Protein AF-A0A0H3P079-F1 (afdb_monomer_lite)

Foldseek 3Di:
DDPLCLKDKDKDFDQEPVVLVVVLVVLVVLLVVLAPDDWDKDWDWDQDPRYIMIIIMTRGPDNVSSVSSVVVVD

pLDDT: mean 90.04, std 11.28, range [40.97, 97.12]

Secondary structure (DSSP, 8-state):
------EEEEEEEESSHHHHHHHHHHHHHHHHHH-SS--EEEEEEEEETTEEEEEEEEE-SSHHHHHHHHHTT-

Sequence (74 aa):
MDNTDCTASYSCVFDNRVEAEVMLKTLTEKARAVESEPCLIEHKLEETDGGVRLTVDFTFACQAETMIFQLGLR

Structure (mmCIF, N/CA/C/O backbone):
data_AF-A0A0H3P079-F1
#
_entry.id   AF-A0A0H3P079-F1
#
loop_
_atom_site.group_PDB
_atom_site.id
_atom_site.type_symbol
_atom_site.label_atom_id
_atom_site.label_alt_id
_atom_site.label_comp_id
_atom_site.label_asym_id
_atom_site.label_entity_id
_atom_site.label_seq_id
_atom_site.pdbx_PDB_ins_code
_atom_site.Cartn_x
_atom_site.Cartn_y
_atom_site.Cartn_z
_atom_site.occupancy
_atom_site.B_iso_or_equiv
_atom_site.auth_seq_id
_atom_site.auth_comp_id
_atom_site.auth_asym_id
_atom_site.auth_atom_id
_atom_site.pdbx_PDB_model_num
ATOM 1 N N . MET A 1 1 ? 2.743 -13.618 -23.137 1.00 45.62 1 MET A N 1
ATOM 2 C CA . MET A 1 1 ? 2.588 -13.798 -21.673 1.00 45.62 1 MET A CA 1
ATOM 3 C C . MET A 1 1 ? 2.674 -12.396 -21.115 1.00 45.62 1 MET A C 1
ATOM 5 O O . MET A 1 1 ? 3.724 -11.962 -20.671 1.00 45.62 1 MET A O 1
ATOM 9 N N . ASP A 1 2 ? 1.582 -11.666 -21.294 1.00 40.97 2 ASP A N 1
ATOM 10 C CA . ASP A 1 2 ? 1.507 -10.218 -21.168 1.00 40.97 2 ASP A CA 1
ATOM 11 C C . ASP A 1 2 ? 0.610 -9.967 -19.968 1.00 40.97 2 ASP A C 1
ATOM 13 O O . ASP A 1 2 ? -0.610 -9.896 -20.078 1.00 40.97 2 ASP A O 1
ATOM 17 N N . ASN A 1 3 ? 1.192 -10.000 -18.781 1.00 46.25 3 ASN A N 1
ATOM 18 C CA . ASN A 1 3 ? 0.572 -9.384 -17.621 1.00 46.25 3 ASN A CA 1
ATOM 19 C C . ASN A 1 3 ? 1.588 -8.354 -17.159 1.00 46.25 3 ASN A C 1
ATOM 21 O O . ASN A 1 3 ? 2.462 -8.631 -16.340 1.00 46.25 3 ASN A O 1
ATOM 25 N N . THR A 1 4 ? 1.507 -7.184 -17.787 1.00 57.16 4 THR A N 1
ATOM 26 C CA . THR A 1 4 ? 2.188 -5.935 -17.422 1.00 57.16 4 THR A CA 1
ATOM 27 C C . THR A 1 4 ? 1.632 -5.400 -16.095 1.00 57.16 4 THR A C 1
ATOM 29 O O . THR A 1 4 ? 1.412 -4.207 -15.934 1.00 57.16 4 THR A O 1
ATOM 32 N N . ASP A 1 5 ? 1.355 -6.284 -15.140 1.00 71.44 5 ASP A N 1
ATOM 33 C CA . ASP A 1 5 ? 0.953 -5.904 -13.799 1.00 71.44 5 ASP A CA 1
ATOM 34 C C . ASP A 1 5 ? 2.235 -5.602 -13.028 1.00 71.44 5 ASP A C 1
ATOM 36 O O . ASP A 1 5 ? 2.797 -6.435 -12.318 1.00 71.44 5 ASP A O 1
ATOM 40 N N . CYS A 1 6 ? 2.724 -4.372 -13.200 1.00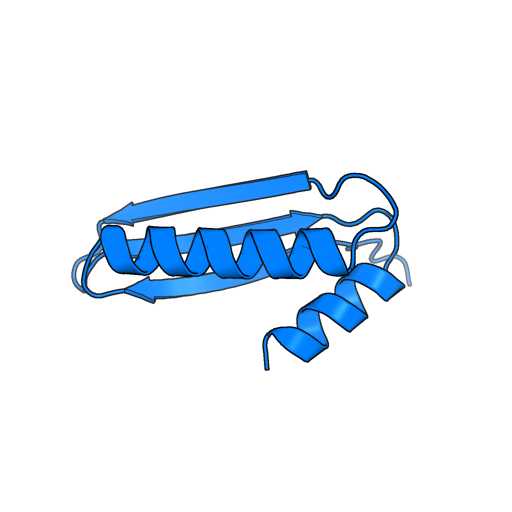 86.75 6 CYS A N 1
ATOM 41 C CA . CYS A 1 6 ? 3.697 -3.762 -12.295 1.00 86.75 6 CYS A CA 1
ATOM 42 C C . CYS A 1 6 ? 3.028 -3.331 -10.972 1.00 86.75 6 CYS A C 1
ATOM 44 O O . CYS A 1 6 ? 3.571 -2.502 -10.239 1.00 86.75 6 CYS A O 1
ATOM 46 N N . THR A 1 7 ? 1.854 -3.886 -10.661 1.00 91.00 7 THR A N 1
ATOM 47 C CA . THR A 1 7 ? 1.021 -3.524 -9.521 1.00 91.00 7 THR A CA 1
ATOM 48 C C . THR A 1 7 ? 1.131 -4.570 -8.415 1.00 91.00 7 THR A C 1
ATOM 50 O O . THR A 1 7 ? 0.942 -5.766 -8.633 1.00 91.00 7 THR A O 1
ATOM 53 N N . ALA A 1 8 ? 1.447 -4.121 -7.202 1.00 91.94 8 ALA A N 1
ATOM 54 C CA . ALA A 1 8 ? 1.404 -4.925 -5.990 1.00 91.94 8 ALA A CA 1
ATOM 55 C C . ALA A 1 8 ? 0.245 -4.463 -5.104 1.00 91.94 8 ALA A C 1
ATOM 57 O O . ALA A 1 8 ? 0.234 -3.325 -4.642 1.00 91.94 8 ALA A O 1
ATOM 58 N N . SER A 1 9 ? -0.692 -5.367 -4.825 1.00 92.56 9 SER A N 1
ATOM 59 C CA . SER A 1 9 ? -1.833 -5.103 -3.947 1.00 92.56 9 SER A CA 1
ATOM 60 C C . SER A 1 9 ? -1.574 -5.623 -2.532 1.00 92.56 9 SER A C 1
ATOM 62 O O . SER A 1 9 ? -1.130 -6.758 -2.342 1.00 92.56 9 SER A O 1
ATOM 64 N N . TYR A 1 10 ? -1.901 -4.817 -1.526 1.00 93.56 10 TYR A N 1
ATOM 65 C CA . TYR A 1 10 ? -1.908 -5.194 -0.115 1.00 93.56 10 TYR A CA 1
ATOM 66 C C . TYR A 1 10 ? -3.294 -4.946 0.476 1.00 93.56 10 TYR A C 1
ATOM 68 O O . TYR A 1 10 ? -3.950 -3.944 0.190 1.00 93.56 10 TYR A O 1
ATOM 76 N N . SER A 1 11 ? -3.772 -5.874 1.302 1.00 94.12 11 SER A N 1
ATOM 77 C CA . SER A 1 11 ? -5.051 -5.735 1.997 1.00 94.12 11 SER A CA 1
ATOM 78 C C . SER A 1 11 ? -4.982 -6.355 3.382 1.00 94.12 11 SER A C 1
ATOM 80 O O . SER A 1 11 ? -4.645 -7.530 3.515 1.00 94.12 11 SER A O 1
ATOM 82 N N . CYS A 1 12 ? -5.328 -5.578 4.407 1.00 94.81 12 CYS A N 1
ATOM 83 C CA . CYS A 1 12 ? -5.340 -6.032 5.795 1.00 94.81 12 CYS A CA 1
ATOM 84 C C . CYS A 1 12 ? -6.443 -5.321 6.590 1.00 94.81 12 CYS A C 1
ATOM 86 O O . CYS A 1 12 ? -6.821 -4.194 6.266 1.00 94.81 12 CYS A O 1
ATOM 88 N N . VAL A 1 13 ? -6.976 -5.993 7.609 1.00 95.44 13 VAL A N 1
ATOM 89 C CA . VAL A 1 13 ? -7.959 -5.425 8.541 1.00 95.44 13 VAL A CA 1
ATOM 90 C C . VAL A 1 13 ? -7.241 -5.098 9.845 1.00 95.44 13 VAL A C 1
ATOM 92 O O . VAL A 1 13 ? -6.508 -5.933 10.366 1.00 95.44 13 VAL A O 1
ATOM 95 N N . PHE A 1 14 ? -7.451 -3.886 10.339 1.00 95.31 14 PHE A N 1
ATOM 96 C CA . PHE A 1 14 ? -6.872 -3.344 11.563 1.00 95.31 14 PHE A CA 1
ATOM 97 C C . PHE A 1 14 ? -7.976 -3.028 12.569 1.00 95.31 14 PHE A C 1
ATOM 99 O O . PHE A 1 14 ? -9.086 -2.688 12.164 1.00 95.31 14 PHE A O 1
ATOM 106 N N . ASP A 1 15 ? -7.676 -3.052 13.867 1.00 93.88 15 ASP A N 1
ATOM 107 C CA . ASP A 1 15 ? -8.649 -2.708 14.912 1.00 93.88 15 ASP A CA 1
ATOM 108 C C . ASP A 1 15 ? -9.141 -1.256 14.808 1.00 93.88 15 ASP A C 1
ATOM 110 O O . ASP A 1 15 ? -10.295 -0.948 15.106 1.00 93.88 15 ASP A O 1
ATOM 114 N N . ASN A 1 16 ? -8.275 -0.342 14.367 1.00 93.19 16 ASN A N 1
ATOM 115 C CA . ASN A 1 16 ? -8.600 1.072 14.235 1.00 93.19 16 ASN A CA 1
ATOM 116 C C . ASN A 1 16 ? -7.913 1.721 13.027 1.00 93.19 16 ASN A C 1
ATOM 118 O O . ASN 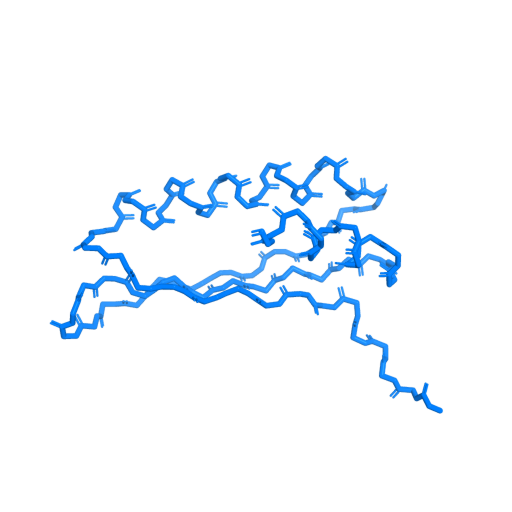A 1 16 ? -6.937 1.221 12.465 1.00 93.19 16 ASN A O 1
ATOM 122 N N . ARG A 1 17 ? -8.424 2.897 12.652 1.00 93.31 17 ARG A N 1
ATOM 123 C CA . ARG A 1 17 ? -7.900 3.680 11.529 1.00 93.31 17 ARG A CA 1
ATOM 124 C C . ARG A 1 17 ? -6.446 4.114 11.727 1.00 93.31 17 ARG A C 1
ATOM 126 O O . ARG A 1 17 ? -5.717 4.191 10.746 1.00 93.31 17 ARG A O 1
ATOM 133 N N . VAL A 1 18 ? -6.021 4.380 12.963 1.00 94.75 18 VAL A N 1
ATOM 134 C CA . VAL A 1 18 ? -4.659 4.860 13.243 1.00 94.75 18 VAL A CA 1
ATOM 135 C C . VAL A 1 18 ? -3.636 3.792 12.868 1.00 94.75 18 VAL A C 1
ATOM 137 O O . VAL A 1 18 ? -2.661 4.099 12.189 1.00 94.75 18 VAL A O 1
ATOM 140 N N . GLU A 1 19 ? -3.875 2.533 13.233 1.00 95.31 19 GLU A N 1
ATOM 141 C C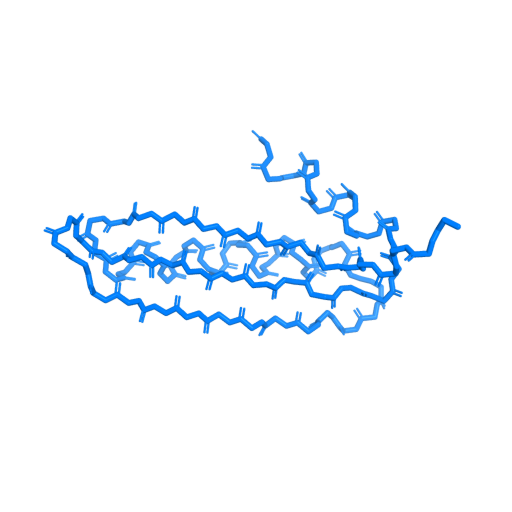A . GLU A 1 19 ? -3.002 1.417 12.849 1.00 95.31 19 GLU A CA 1
ATOM 142 C C . GLU A 1 19 ? -2.961 1.208 11.334 1.00 95.31 19 GLU A C 1
ATOM 144 O O . GLU A 1 19 ? -1.883 1.022 10.764 1.00 95.31 19 GLU A O 1
ATOM 149 N N . ALA A 1 20 ? -4.111 1.330 10.669 1.00 95.81 20 ALA A N 1
ATOM 150 C CA . ALA A 1 20 ? -4.188 1.270 9.215 1.00 95.81 20 ALA A CA 1
ATOM 151 C C . ALA A 1 20 ? -3.380 2.401 8.546 1.00 95.81 20 ALA A C 1
ATOM 153 O O . ALA A 1 20 ? -2.644 2.157 7.591 1.00 95.81 20 ALA A O 1
ATOM 154 N N . GLU A 1 21 ? -3.453 3.631 9.061 1.00 95.56 21 GLU A N 1
ATOM 155 C CA . GLU A 1 21 ? -2.689 4.778 8.549 1.00 95.56 21 GLU A CA 1
ATOM 156 C C . GLU A 1 21 ? -1.180 4.643 8.814 1.00 95.56 21 GLU A C 1
ATOM 158 O O . GLU A 1 21 ? -0.369 4.971 7.943 1.00 95.56 21 GLU A O 1
ATOM 163 N N . VAL A 1 22 ? -0.786 4.104 9.974 1.00 96.50 22 VAL A N 1
ATOM 164 C CA . VAL A 1 22 ? 0.620 3.787 10.277 1.00 96.50 22 VAL A CA 1
ATOM 165 C C . VAL A 1 22 ? 1.154 2.750 9.291 1.00 96.50 22 VAL A C 1
ATOM 167 O O . VAL A 1 22 ? 2.216 2.964 8.703 1.00 96.50 22 VAL A O 1
ATOM 170 N N . MET A 1 23 ? 0.404 1.673 9.044 1.00 95.44 23 MET A N 1
ATOM 171 C CA . MET A 1 23 ? 0.805 0.656 8.074 1.00 95.44 23 MET A CA 1
ATOM 172 C C . MET A 1 23 ? 0.864 1.200 6.652 1.00 95.44 23 MET A C 1
ATOM 174 O O . MET A 1 23 ? 1.849 0.955 5.957 1.00 95.44 23 MET A O 1
ATOM 178 N N . LEU A 1 24 ? -0.120 1.994 6.226 1.00 96.19 24 LEU A N 1
ATOM 179 C CA . LEU A 1 24 ? -0.085 2.674 4.931 1.00 96.19 24 LEU A CA 1
ATOM 180 C C . LEU A 1 24 ? 1.185 3.521 4.778 1.00 96.19 24 LEU A C 1
ATOM 182 O O . LEU A 1 24 ? 1.836 3.469 3.732 1.00 96.19 24 LEU A O 1
ATOM 186 N N . LYS A 1 25 ? 1.572 4.267 5.819 1.00 96.31 25 LYS A N 1
ATOM 187 C CA . LYS A 1 25 ? 2.803 5.063 5.808 1.00 96.31 25 LYS A CA 1
ATOM 188 C C . LYS A 1 25 ? 4.041 4.178 5.675 1.00 96.31 25 LYS A C 1
ATOM 190 O O . LYS A 1 25 ? 4.866 4.440 4.807 1.00 96.31 25 LYS A O 1
ATOM 195 N N . THR A 1 26 ? 4.143 3.102 6.456 1.00 95.50 26 THR A N 1
ATOM 196 C CA . THR A 1 26 ? 5.265 2.152 6.366 1.00 95.50 26 THR A CA 1
ATOM 197 C C . THR A 1 26 ? 5.369 1.509 4.981 1.00 95.50 26 THR A C 1
ATOM 199 O O . THR A 1 26 ? 6.466 1.396 4.435 1.00 95.50 26 THR A O 1
ATOM 202 N N . LEU A 1 27 ? 4.243 1.105 4.389 1.00 95.19 27 LEU A N 1
ATOM 203 C CA . LEU A 1 27 ? 4.204 0.544 3.036 1.00 95.19 27 LEU A CA 1
ATOM 204 C C . LEU A 1 27 ? 4.603 1.588 1.987 1.00 95.19 27 LEU A C 1
ATOM 206 O O . LEU A 1 27 ? 5.377 1.284 1.085 1.00 95.19 27 LEU A O 1
ATOM 210 N N . THR A 1 28 ? 4.146 2.831 2.147 1.00 95.19 28 THR A N 1
ATOM 211 C CA . THR A 1 28 ? 4.542 3.953 1.288 1.00 95.19 28 THR A CA 1
ATOM 212 C C . THR A 1 28 ? 6.047 4.195 1.364 1.00 95.19 28 THR A C 1
ATOM 214 O O . THR A 1 28 ? 6.694 4.286 0.330 1.00 95.19 28 THR A O 1
ATOM 217 N N . GLU A 1 29 ? 6.635 4.240 2.560 1.00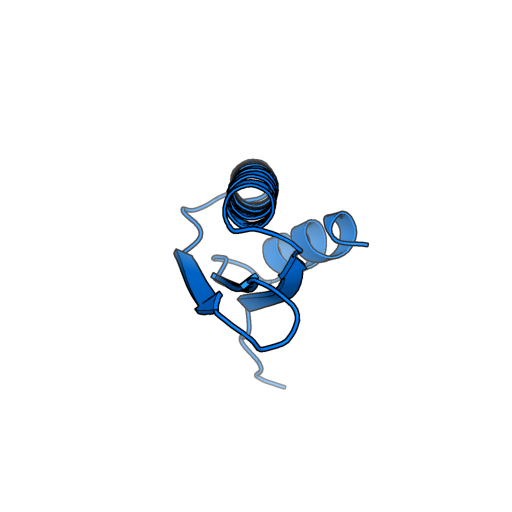 95.50 29 GLU A N 1
ATOM 218 C CA . GLU A 1 29 ? 8.084 4.421 2.733 1.00 95.50 29 GLU A CA 1
ATOM 219 C C . GLU A 1 29 ? 8.887 3.271 2.110 1.00 95.50 29 GLU A C 1
ATOM 221 O O . GLU A 1 29 ? 9.892 3.513 1.443 1.00 95.50 29 GLU A O 1
ATOM 226 N N . LYS A 1 30 ? 8.416 2.026 2.252 1.00 94.38 30 LYS A N 1
ATOM 227 C CA . LYS A 1 30 ? 9.008 0.862 1.575 1.00 94.38 30 LYS A CA 1
ATOM 228 C C . LYS A 1 30 ? 8.935 0.990 0.053 1.00 94.38 30 LYS A C 1
ATOM 230 O O . LYS A 1 30 ? 9.926 0.711 -0.609 1.00 94.38 30 LYS A O 1
ATOM 235 N N . ALA A 1 31 ? 7.801 1.426 -0.497 1.00 94.50 31 ALA A N 1
ATOM 236 C CA . ALA A 1 31 ? 7.649 1.622 -1.937 1.00 94.50 31 ALA A CA 1
ATOM 237 C C . ALA A 1 31 ? 8.606 2.711 -2.436 1.00 94.50 31 ALA A C 1
ATOM 239 O O . ALA A 1 31 ? 9.357 2.470 -3.374 1.00 94.50 31 ALA A O 1
ATOM 240 N N . ARG A 1 32 ? 8.682 3.848 -1.732 1.00 94.25 32 ARG A N 1
ATOM 241 C CA . ARG A 1 32 ? 9.618 4.949 -2.026 1.00 94.25 32 ARG A CA 1
ATOM 242 C C . ARG A 1 32 ? 11.093 4.541 -1.958 1.00 94.25 32 ARG A C 1
ATOM 244 O O . ARG A 1 32 ? 11.916 5.138 -2.636 1.00 94.25 32 ARG A O 1
ATOM 251 N N . ALA A 1 33 ? 11.445 3.553 -1.136 1.00 93.94 33 ALA A N 1
ATOM 252 C CA . ALA A 1 33 ? 12.815 3.044 -1.058 1.00 93.94 33 ALA A CA 1
ATOM 25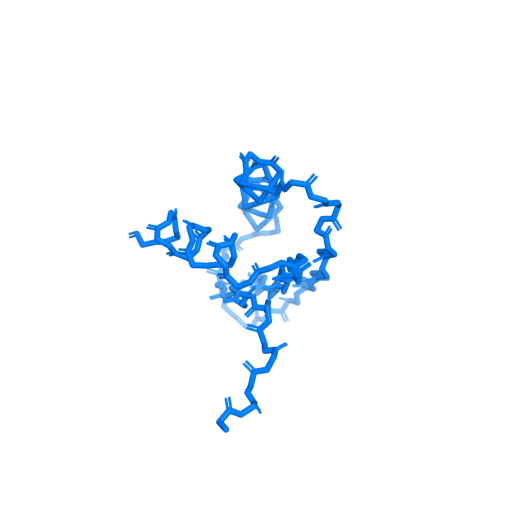3 C C . ALA A 1 33 ? 13.190 2.124 -2.233 1.00 93.94 33 ALA A C 1
ATOM 255 O O . ALA A 1 33 ? 14.375 1.927 -2.497 1.00 93.94 33 ALA A O 1
ATOM 256 N N . VAL A 1 34 ? 12.195 1.530 -2.895 1.00 92.81 34 VAL A N 1
ATOM 257 C CA . VAL A 1 34 ? 12.377 0.600 -4.019 1.00 92.81 34 VAL A CA 1
ATOM 258 C C . VAL A 1 34 ? 12.200 1.305 -5.363 1.00 92.81 34 VAL A C 1
ATOM 260 O O . VAL A 1 34 ? 12.849 0.925 -6.336 1.00 92.81 34 VAL A O 1
ATOM 263 N N . GLU A 1 35 ? 11.328 2.310 -5.414 1.00 92.75 35 GLU A N 1
ATOM 264 C CA . GLU A 1 35 ? 10.978 3.014 -6.640 1.00 92.75 35 GLU A CA 1
ATOM 265 C C . GLU A 1 35 ? 12.196 3.739 -7.245 1.00 92.75 35 GLU A C 1
ATOM 267 O O . GLU A 1 35 ? 12.951 4.436 -6.566 1.00 92.75 35 GLU A O 1
ATOM 272 N N . SER A 1 36 ? 12.383 3.572 -8.548 1.00 91.19 36 SER A N 1
ATOM 273 C CA . SER A 1 36 ? 13.310 4.351 -9.372 1.00 91.19 36 SER A CA 1
ATOM 274 C C . SER A 1 36 ? 12.591 5.519 -10.051 1.00 91.19 36 SER A C 1
ATOM 276 O O . SER A 1 36 ? 13.172 6.585 -10.247 1.00 91.19 36 SER A O 1
ATOM 278 N N . GLU A 1 37 ? 11.312 5.328 -10.372 1.00 91.06 37 GLU A N 1
ATOM 279 C CA . GLU A 1 37 ? 10.375 6.342 -10.859 1.00 91.06 37 GLU A CA 1
ATOM 280 C C . GLU A 1 37 ? 9.198 6.457 -9.884 1.00 91.06 37 GLU A C 1
ATOM 282 O O . GLU A 1 37 ? 8.930 5.504 -9.158 1.00 91.06 37 GLU A O 1
ATOM 287 N N . PRO A 1 38 ? 8.476 7.593 -9.834 1.00 91.44 38 PRO A N 1
ATOM 288 C CA . PRO A 1 38 ? 7.385 7.766 -8.880 1.00 91.44 38 PRO A CA 1
ATOM 289 C C . PRO A 1 38 ? 6.321 6.667 -9.027 1.00 91.44 38 PRO A C 1
ATOM 291 O O . PRO A 1 38 ? 5.572 6.640 -10.004 1.00 91.44 38 PRO A O 1
ATOM 294 N N . CYS A 1 39 ? 6.222 5.801 -8.017 1.00 93.12 39 CYS A N 1
ATOM 295 C CA . CYS A 1 39 ? 5.196 4.776 -7.900 1.00 93.12 39 CYS A CA 1
ATOM 296 C C . CYS A 1 39 ? 3.833 5.441 -7.699 1.00 93.12 39 CYS A C 1
ATOM 298 O O . CYS A 1 39 ? 3.671 6.338 -6.857 1.00 93.12 39 CYS A O 1
ATOM 300 N N . LEU A 1 40 ? 2.832 4.972 -8.442 1.00 93.75 40 LEU A N 1
ATOM 301 C CA . LEU A 1 40 ? 1.442 5.332 -8.198 1.00 93.75 40 LEU A CA 1
ATOM 302 C C . LEU A 1 40 ? 0.936 4.506 -7.013 1.00 93.75 40 LEU A C 1
ATOM 304 O O . LEU A 1 40 ? 1.057 3.283 -7.013 1.00 93.75 40 LEU A O 1
ATOM 308 N N . ILE A 1 41 ? 0.412 5.185 -5.995 1.00 94.94 41 ILE A N 1
ATOM 309 C CA . ILE A 1 41 ? -0.058 4.561 -4.757 1.00 94.94 41 ILE A CA 1
ATOM 310 C C . ILE A 1 41 ? -1.517 4.950 -4.564 1.00 94.94 41 ILE A C 1
ATOM 312 O O . ILE A 1 41 ? -1.822 6.108 -4.268 1.00 94.94 41 ILE A O 1
ATOM 316 N N . GLU A 1 42 ? -2.409 3.982 -4.709 1.00 95.62 42 GLU A N 1
ATOM 317 C CA . GLU A 1 42 ? -3.847 4.160 -4.527 1.00 95.62 42 GLU A CA 1
ATOM 318 C C . GLU A 1 42 ? -4.275 3.370 -3.300 1.00 95.62 42 GLU A C 1
ATOM 320 O O . GLU A 1 42 ? -4.037 2.173 -3.224 1.00 95.62 42 GLU A O 1
ATOM 325 N N . HIS A 1 43 ? -4.875 4.028 -2.308 1.00 96.06 43 HIS A N 1
ATOM 326 C CA . HIS A 1 43 ? -5.313 3.359 -1.088 1.00 96.06 43 HIS A CA 1
ATOM 327 C C . HIS A 1 43 ? -6.763 3.686 -0.759 1.00 96.06 43 HIS A C 1
ATOM 329 O O . HIS A 1 43 ? -7.286 4.749 -1.094 1.00 96.06 43 HIS A O 1
ATOM 335 N N . LYS A 1 44 ? -7.392 2.767 -0.036 1.00 95.81 44 LYS A N 1
ATOM 336 C CA . LYS A 1 44 ? -8.759 2.861 0.441 1.00 95.81 44 LYS A CA 1
ATOM 337 C C . LYS A 1 44 ? -8.831 2.336 1.868 1.00 95.81 44 LYS A C 1
ATOM 339 O O . LYS A 1 44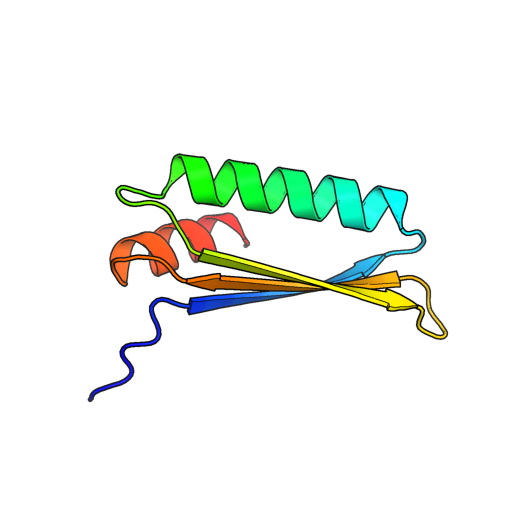 ? -8.325 1.258 2.171 1.00 95.81 44 LYS A O 1
ATOM 344 N N . LEU A 1 45 ? -9.455 3.123 2.736 1.00 94.88 45 LEU A N 1
ATOM 345 C CA . LEU A 1 45 ? -9.773 2.752 4.110 1.00 94.88 45 LEU A CA 1
ATOM 346 C C . LEU A 1 45 ? -11.286 2.586 4.208 1.00 94.88 45 LEU A C 1
ATOM 348 O O . LEU A 1 45 ? -12.027 3.522 3.909 1.00 94.88 45 LEU A O 1
ATOM 352 N N . GLU A 1 46 ? -11.740 1.405 4.607 1.00 95.19 46 GLU A N 1
ATOM 353 C CA . GLU A 1 46 ? -13.160 1.077 4.736 1.00 95.19 46 GLU A CA 1
ATOM 354 C C . GLU A 1 46 ? -13.453 0.571 6.143 1.00 95.19 46 GLU A C 1
ATOM 356 O O . GLU A 1 46 ? -12.762 -0.311 6.649 1.00 95.19 46 GLU A O 1
ATOM 361 N N . GLU A 1 47 ? -14.487 1.113 6.778 1.00 93.19 47 GLU A N 1
ATOM 362 C CA . GLU A 1 47 ? -14.989 0.586 8.045 1.00 93.19 47 GLU A CA 1
ATOM 363 C C . GLU A 1 47 ? -15.724 -0.735 7.780 1.00 93.19 47 GLU A C 1
ATOM 365 O O . GLU A 1 47 ? -16.583 -0.835 6.904 1.00 93.19 47 GLU A O 1
ATOM 370 N N . THR A 1 48 ? -15.357 -1.773 8.521 1.00 91.38 48 THR A N 1
ATOM 371 C CA . THR A 1 48 ? -15.907 -3.126 8.433 1.00 91.38 48 THR A CA 1
ATOM 372 C C . THR A 1 48 ? -16.367 -3.578 9.815 1.00 91.38 48 THR A C 1
ATOM 374 O O . THR A 1 48 ? -15.957 -3.018 10.828 1.00 91.38 48 THR A O 1
ATOM 377 N N . ASP A 1 49 ? -17.174 -4.635 9.870 1.00 84.81 49 ASP A N 1
ATOM 378 C CA . ASP A 1 49 ? -17.680 -5.201 11.131 1.00 84.81 49 ASP A CA 1
ATOM 379 C C . ASP A 1 49 ? -16.556 -5.588 12.124 1.00 84.81 49 ASP A C 1
ATOM 381 O O . ASP A 1 49 ? -16.753 -5.564 13.333 1.00 84.81 49 ASP A O 1
ATOM 385 N N . GLY A 1 50 ? -15.350 -5.879 11.615 1.00 83.62 50 GLY A N 1
ATOM 386 C CA . GLY A 1 50 ? -14.170 -6.261 12.398 1.00 83.62 50 GLY A CA 1
ATOM 387 C C . GLY A 1 50 ? -13.092 -5.181 12.539 1.00 83.62 50 GLY A C 1
ATOM 388 O O . GLY A 1 50 ? -11.950 -5.535 12.814 1.00 83.62 50 GLY A O 1
ATOM 389 N N . GLY A 1 51 ? -13.408 -3.904 12.296 1.00 93.00 51 GLY A N 1
ATOM 390 C CA . GLY A 1 51 ? -12.444 -2.795 12.347 1.00 93.00 51 GLY A CA 1
ATOM 391 C C . GLY A 1 51 ? -12.286 -2.096 10.995 1.00 93.00 51 GLY A C 1
ATOM 392 O O . GLY A 1 51 ? -13.225 -2.038 10.208 1.00 93.00 51 GLY A O 1
ATOM 393 N N . VAL A 1 52 ? -11.106 -1.566 10.683 1.00 96.12 52 VAL A N 1
ATOM 394 C CA . VAL A 1 52 ? -10.835 -0.810 9.449 1.00 96.12 52 VAL A CA 1
ATOM 395 C C . VAL A 1 52 ? -10.023 -1.650 8.470 1.00 96.12 52 VAL A C 1
ATOM 397 O O . VAL A 1 52 ? -8.899 -2.057 8.756 1.00 96.12 52 VAL A O 1
ATOM 400 N N . ARG A 1 53 ? -10.563 -1.881 7.274 1.00 96.06 53 ARG A N 1
ATOM 401 C CA . ARG A 1 53 ? -9.844 -2.505 6.162 1.00 96.06 53 ARG A CA 1
ATOM 402 C C . ARG A 1 53 ? -9.044 -1.453 5.409 1.00 96.06 53 ARG A C 1
ATOM 404 O O . ARG A 1 53 ? -9.619 -0.521 4.855 1.00 96.06 53 ARG A O 1
ATOM 411 N N . LEU A 1 54 ? -7.733 -1.648 5.340 1.00 97.12 54 LEU A N 1
ATOM 412 C CA . LEU A 1 54 ? -6.862 -0.966 4.392 1.00 97.12 54 LEU A CA 1
ATOM 413 C C . LEU A 1 54 ? -6.701 -1.847 3.160 1.00 97.12 54 LEU A C 1
ATOM 415 O O . LEU A 1 54 ? -6.251 -2.987 3.271 1.00 97.12 54 LEU A O 1
ATOM 419 N N . THR A 1 55 ? -6.997 -1.286 1.999 1.00 96.38 55 THR A N 1
ATOM 420 C CA . THR A 1 55 ? -6.609 -1.823 0.696 1.00 96.38 55 THR A CA 1
ATOM 421 C C . THR A 1 55 ? -5.710 -0.798 0.024 1.00 96.38 55 THR A C 1
ATOM 423 O O . THR A 1 55 ? -6.013 0.390 0.057 1.00 96.38 55 THR A O 1
ATOM 426 N N . VAL A 1 56 ? -4.584 -1.228 -0.531 1.00 95.88 56 VAL A N 1
ATOM 427 C CA . VAL A 1 56 ? -3.653 -0.341 -1.229 1.00 95.88 56 VAL A CA 1
ATOM 428 C C . VAL A 1 56 ? -2.997 -1.058 -2.399 1.00 95.88 56 VAL A C 1
ATOM 430 O O . VAL A 1 56 ? -2.580 -2.208 -2.271 1.00 95.88 56 VAL A O 1
ATOM 433 N N . ASP A 1 57 ? -2.887 -0.351 -3.513 1.00 95.31 57 ASP A N 1
ATOM 434 C CA . ASP A 1 57 ? -2.283 -0.793 -4.758 1.00 95.31 57 ASP A CA 1
ATOM 435 C C . ASP A 1 57 ? -1.070 0.089 -5.076 1.00 95.31 57 ASP A C 1
ATOM 437 O O . ASP A 1 57 ? -1.151 1.320 -5.083 1.00 95.31 57 ASP A O 1
ATOM 441 N N . PHE A 1 58 ? 0.070 -0.557 -5.318 1.00 94.81 58 PHE A N 1
ATOM 442 C CA . PHE A 1 58 ? 1.341 0.076 -5.662 1.00 94.81 58 PHE A CA 1
ATOM 443 C C . PHE A 1 58 ? 1.700 -0.265 -7.101 1.00 94.81 58 PHE A C 1
ATOM 445 O O . PHE A 1 58 ? 2.121 -1.389 -7.367 1.00 94.81 58 PHE A O 1
ATOM 452 N N . THR A 1 59 ? 1.550 0.684 -8.020 1.00 93.94 59 THR A N 1
ATOM 453 C CA . THR A 1 59 ? 1.912 0.507 -9.432 1.00 93.94 59 THR A CA 1
ATOM 454 C C . THR A 1 59 ? 3.273 1.139 -9.702 1.00 93.94 59 THR A C 1
ATOM 456 O O . THR A 1 59 ? 3.411 2.364 -9.732 1.00 93.94 59 THR A O 1
ATOM 459 N N . PHE A 1 60 ? 4.274 0.282 -9.888 1.00 93.12 60 PHE A N 1
ATOM 460 C CA . PHE A 1 60 ? 5.655 0.658 -10.186 1.00 93.12 60 PHE A CA 1
ATOM 461 C C . PHE A 1 60 ? 5.885 0.809 -11.694 1.00 93.12 60 PHE A C 1
ATOM 463 O O . PHE A 1 60 ? 5.085 0.346 -12.510 1.00 93.12 60 PHE A O 1
ATOM 470 N N . ALA A 1 61 ? 7.000 1.432 -12.076 1.00 90.75 61 ALA A N 1
ATOM 471 C CA . ALA A 1 61 ? 7.366 1.596 -13.481 1.00 90.75 61 ALA A CA 1
ATOM 472 C C . ALA A 1 61 ? 7.871 0.287 -14.112 1.00 90.75 61 ALA A C 1
ATOM 474 O O . ALA A 1 61 ? 7.659 0.042 -15.300 1.00 90.75 61 ALA A O 1
ATOM 475 N N . CYS A 1 62 ? 8.499 -0.585 -13.320 1.00 89.62 62 CYS A N 1
ATOM 476 C CA . CYS A 1 62 ? 9.030 -1.868 -13.757 1.00 89.62 62 CYS A CA 1
ATOM 477 C C . CYS A 1 62 ? 8.663 -3.019 -12.815 1.00 89.62 62 CYS A C 1
ATOM 479 O O . CYS A 1 62 ? 8.618 -2.897 -11.593 1.00 89.62 62 CYS A O 1
ATOM 481 N N . GLN A 1 63 ? 8.533 -4.209 -13.404 1.00 88.12 63 GLN A N 1
ATOM 482 C CA . GLN A 1 63 ? 8.219 -5.443 -12.683 1.00 88.12 63 GLN A CA 1
ATOM 483 C C . GLN A 1 63 ? 9.265 -5.803 -11.610 1.00 88.12 63 GLN A C 1
ATOM 485 O O . GLN A 1 63 ? 8.922 -6.387 -10.584 1.00 88.12 63 GLN A O 1
ATOM 490 N N . ALA A 1 64 ? 10.539 -5.457 -11.823 1.00 91.19 64 ALA A N 1
ATOM 491 C CA . ALA A 1 64 ? 11.597 -5.711 -10.846 1.00 91.19 64 ALA A CA 1
ATOM 492 C C . ALA A 1 64 ? 11.341 -4.979 -9.519 1.00 91.19 64 ALA A C 1
ATOM 494 O O . ALA A 1 64 ? 11.519 -5.565 -8.454 1.00 91.19 64 ALA A O 1
ATOM 495 N N . GLU A 1 65 ? 10.869 -3.733 -9.576 1.00 92.69 65 GLU A N 1
ATOM 496 C CA . GLU A 1 65 ? 10.529 -2.937 -8.393 1.00 92.69 65 GLU A CA 1
ATOM 497 C C . GLU A 1 65 ? 9.342 -3.560 -7.657 1.00 92.69 65 GLU A C 1
ATOM 499 O O . GLU A 1 65 ? 9.411 -3.779 -6.448 1.00 92.69 65 GLU A O 1
ATOM 504 N N . THR A 1 66 ? 8.303 -3.963 -8.396 1.00 91.31 66 THR A N 1
ATOM 505 C CA . THR A 1 66 ? 7.154 -4.695 -7.847 1.00 91.31 66 THR A CA 1
ATOM 506 C C . THR A 1 66 ? 7.600 -5.967 -7.120 1.00 91.31 66 THR A C 1
ATOM 508 O O . THR A 1 66 ? 7.163 -6.223 -5.998 1.00 91.31 66 THR A O 1
ATOM 511 N N . MET A 1 67 ? 8.513 -6.748 -7.711 1.00 90.56 67 MET A N 1
ATOM 512 C CA . MET A 1 67 ? 9.050 -7.970 -7.100 1.00 90.56 67 MET A CA 1
ATOM 513 C C . MET A 1 67 ? 9.865 -7.679 -5.835 1.00 90.56 67 MET A C 1
ATOM 515 O O . MET A 1 67 ? 9.672 -8.353 -4.822 1.00 90.56 67 MET A O 1
ATOM 519 N N . ILE A 1 68 ? 10.755 -6.681 -5.862 1.00 92.38 68 ILE A N 1
ATOM 520 C CA . ILE A 1 68 ? 11.555 -6.278 -4.692 1.00 92.38 68 ILE A CA 1
ATOM 521 C C . ILE A 1 68 ? 10.634 -5.812 -3.560 1.00 92.38 68 ILE A C 1
ATOM 523 O O . ILE A 1 68 ? 10.804 -6.228 -2.412 1.00 92.38 68 ILE A O 1
ATOM 527 N N . PHE A 1 69 ? 9.625 -5.003 -3.881 1.00 92.81 69 PHE A N 1
ATOM 528 C CA . PHE A 1 69 ? 8.644 -4.534 -2.913 1.00 92.81 69 PHE A CA 1
ATOM 529 C C . PHE A 1 69 ? 7.861 -5.700 -2.300 1.00 92.81 69 PHE A C 1
ATOM 531 O O . PHE A 1 69 ? 7.808 -5.816 -1.077 1.00 92.81 69 PHE A O 1
ATOM 538 N N . GLN A 1 70 ? 7.346 -6.623 -3.122 1.00 89.62 70 GLN A N 1
ATOM 539 C CA . GLN A 1 70 ? 6.631 -7.817 -2.654 1.00 89.62 70 GLN A CA 1
ATOM 540 C C . GLN A 1 70 ? 7.489 -8.729 -1.767 1.00 89.62 70 GLN A C 1
ATOM 542 O O . GLN A 1 70 ? 6.970 -9.320 -0.819 1.00 89.62 70 GLN A O 1
ATOM 547 N N . LEU A 1 71 ? 8.795 -8.841 -2.028 1.00 89.94 71 LEU A N 1
ATOM 548 C CA . LEU A 1 71 ? 9.713 -9.571 -1.148 1.00 89.94 71 LEU A CA 1
ATOM 549 C C . LEU A 1 71 ? 9.815 -8.922 0.239 1.00 89.94 71 LEU A C 1
ATOM 551 O O . LEU A 1 71 ? 9.956 -9.641 1.222 1.00 89.94 71 LEU A O 1
ATOM 555 N N . GLY A 1 72 ? 9.704 -7.594 0.325 1.00 85.81 72 GLY A N 1
ATOM 556 C CA . GLY A 1 72 ? 9.698 -6.842 1.583 1.00 85.81 72 GLY A CA 1
ATOM 557 C C . GLY A 1 72 ? 8.342 -6.760 2.300 1.00 85.81 72 GLY A C 1
ATOM 558 O O . GLY A 1 72 ? 8.287 -6.152 3.378 1.00 85.81 72 GLY A O 1
ATOM 559 N N . LEU A 1 73 ? 7.272 -7.308 1.702 1.00 83.25 73 LEU A N 1
ATOM 560 C CA . LEU A 1 73 ? 5.937 -7.462 2.304 1.00 83.25 73 LEU A CA 1
ATOM 561 C C . LEU A 1 73 ? 5.746 -8.806 3.026 1.00 83.25 73 LEU A C 1
ATOM 563 O O . LEU A 1 73 ? 4.791 -8.937 3.790 1.00 83.25 73 LEU A O 1
ATOM 567 N N . ARG A 1 74 ? 6.603 -9.795 2.743 1.00 70.00 74 ARG A N 1
ATOM 568 C CA . ARG A 1 74 ? 6.641 -11.088 3.443 1.00 70.00 74 ARG A CA 1
ATOM 569 C C . ARG A 1 74 ? 7.331 -10.964 4.795 1.00 70.00 74 ARG A C 1
ATOM 571 O O . ARG A 1 74 ? 6.906 -11.713 5.699 1.00 70.00 74 ARG A O 1
#

Radius of gyration: 12.88 Å; chains: 1; bounding box: 31×22×37 Å

Organism: Yersinia enterocolitica subsp. palearctica serotype O:3 (strain DSM 13030 / CIP 106945 / Y11) (NCBI:txid930944)

InterPro domains:
  IPR005272 Protein of unknown function DUF406 [PF04175] (1-74)
  IPR005272 Protein of unknown function DUF406 [PTHR38769] (1-74)
  IPR005272 Protein of unknown function DUF406 [TIGR00743] (1-74)
  IPR035571 UPF0234-like, C-terminal [G3DSA:3.30.70.860] (3-74)